Protein AF-Q1QGK5-F1 (afdb_monomer)

Secondary structure (DSSP, 8-state):
------------SS-----HHHHHHHHHHHHTT--HHHHHHHTT--HHHHHHHHHHHHHH---SPP----S---TTGGGHHHH--

Mean predicted aligned error: 12.9 Å

pLDDT: mean 70.72, std 19.04, range [30.78, 90.75]

InterPro domains:
  IPR002622 Transposase, Synechocystis PCC 6803 [PF01710] (17-58)
  IPR009057 Homedomain-like superfamily [SSF46689] (13-78)
  IPR036388 Winged helix-like DNA-binding domain superfamily [G3DSA:1.10.10.10] (4-75)

Organism: Nitrobacter hamburgensis (strain DSM 10229 / NCIMB 13809 / X14) (NCBI:txid323097)

Sequence (85 aa):
MREKICCPDSEAAMAKVYSADLRERVIKAVLGGLSARSVARVFSISESSAIKWMQQVRRDGRMALSAVRGHRRAVLEPHAAFLLD

Radius of gyration: 18.42 Å; Cα contacts (8 Å, |Δi|>4): 42; chains: 1; bounding box: 44×36×41 Å

Structure (mmCIF, N/CA/C/O backbone):
data_AF-Q1QGK5-F1
#
_entry.id   AF-Q1QGK5-F1
#
loop_
_atom_site.group_PDB
_atom_site.id
_atom_site.type_symbol
_atom_site.label_atom_id
_atom_site.label_alt_id
_atom_site.label_comp_id
_atom_site.label_asym_id
_atom_site.label_entity_id
_atom_site.label_seq_id
_atom_site.pdbx_PDB_ins_code
_atom_site.Cartn_x
_atom_site.Cartn_y
_atom_site.Cartn_z
_atom_site.occupancy
_atom_site.B_iso_or_equiv
_atom_site.auth_seq_id
_atom_site.auth_comp_id
_atom_site.auth_asym_id
_atom_site.auth_atom_id
_atom_site.pdbx_PDB_model_num
ATOM 1 N N . MET A 1 1 ? 6.619 -24.765 15.498 1.00 37.75 1 MET A N 1
ATOM 2 C CA . MET A 1 1 ? 5.163 -25.001 15.426 1.00 37.75 1 MET A CA 1
ATOM 3 C C . MET A 1 1 ? 4.433 -23.713 15.061 1.00 37.75 1 MET A C 1
ATOM 5 O O . MET A 1 1 ? 3.981 -22.972 15.925 1.00 37.75 1 MET A O 1
ATOM 9 N N . ARG A 1 2 ? 4.399 -23.410 13.762 1.00 30.78 2 ARG A N 1
ATOM 10 C CA . ARG A 1 2 ? 3.320 -22.674 13.093 1.00 30.78 2 ARG A CA 1
ATOM 11 C C . ARG A 1 2 ? 3.503 -22.920 11.602 1.00 30.78 2 ARG A C 1
ATOM 13 O O . ARG A 1 2 ? 3.883 -22.042 10.833 1.00 30.78 2 ARG A O 1
ATOM 20 N N . GLU A 1 3 ? 3.307 -24.186 11.241 1.00 41.09 3 GLU A N 1
ATOM 21 C CA . GLU A 1 3 ? 2.881 -24.542 9.898 1.00 41.09 3 GLU A CA 1
ATOM 22 C C . GLU A 1 3 ? 1.713 -23.640 9.503 1.00 41.09 3 GLU A C 1
ATOM 24 O O . GLU A 1 3 ? 0.762 -23.507 10.270 1.00 41.09 3 GLU A O 1
ATOM 29 N N . LYS A 1 4 ? 1.813 -23.010 8.333 1.00 34.62 4 LYS A N 1
ATOM 30 C CA . LYS A 1 4 ? 0.741 -22.851 7.341 1.00 34.62 4 LYS A CA 1
ATOM 31 C C . LYS A 1 4 ? 1.389 -22.312 6.073 1.00 34.62 4 LYS A C 1
ATOM 33 O O . LYS A 1 4 ? 1.307 -21.132 5.749 1.00 34.62 4 LYS A O 1
ATOM 38 N N . ILE A 1 5 ? 2.047 -23.221 5.364 1.00 47.31 5 ILE A N 1
ATOM 39 C CA . ILE A 1 5 ? 2.036 -23.153 3.909 1.00 47.31 5 ILE A CA 1
ATOM 40 C C . ILE A 1 5 ? 0.624 -23.596 3.523 1.00 47.31 5 ILE A C 1
ATOM 42 O O . ILE A 1 5 ? 0.251 -24.745 3.735 1.00 47.31 5 ILE A O 1
ATOM 46 N N . CYS A 1 6 ? -0.183 -22.659 3.044 1.00 31.72 6 CYS A N 1
ATOM 47 C CA . CYS A 1 6 ? -1.281 -22.962 2.141 1.00 31.72 6 CYS A CA 1
ATOM 48 C C . CYS A 1 6 ? -1.304 -21.833 1.112 1.00 31.72 6 CYS A C 1
ATOM 50 O O . CYS A 1 6 ? -1.744 -20.717 1.392 1.00 31.72 6 CYS A O 1
ATOM 52 N N . CYS A 1 7 ? -0.697 -22.126 -0.031 1.00 32.84 7 CYS A N 1
ATOM 53 C CA . CYS A 1 7 ? -0.816 -21.366 -1.263 1.00 32.84 7 CYS A CA 1
ATOM 54 C C . CYS A 1 7 ? -2.245 -21.509 -1.810 1.00 32.84 7 CYS A C 1
ATOM 56 O O . CYS A 1 7 ? -2.872 -22.549 -1.600 1.00 32.84 7 CYS A O 1
ATOM 58 N N . PRO A 1 8 ? -2.697 -20.543 -2.618 1.00 38.44 8 PRO A N 1
ATOM 59 C CA . PRO A 1 8 ? -3.272 -20.910 -3.899 1.00 38.44 8 PRO A CA 1
ATOM 60 C C . PRO A 1 8 ? -2.393 -20.380 -5.039 1.00 38.44 8 PRO A C 1
ATOM 62 O O . PRO A 1 8 ? -1.936 -19.237 -5.025 1.00 38.44 8 PRO A O 1
ATOM 65 N N . ASP A 1 9 ? -2.146 -21.291 -5.972 1.00 33.09 9 ASP A N 1
ATOM 66 C CA . ASP A 1 9 ? -1.747 -21.115 -7.367 1.00 33.09 9 ASP A CA 1
ATOM 67 C C . ASP A 1 9 ? -0.448 -20.362 -7.693 1.00 33.09 9 ASP A C 1
ATOM 69 O O . ASP A 1 9 ? -0.343 -19.136 -7.794 1.00 33.09 9 ASP A O 1
ATOM 73 N N . SER A 1 10 ? 0.547 -21.211 -7.944 1.00 41.59 10 SER A N 1
ATOM 74 C CA . SER A 1 10 ? 1.736 -21.003 -8.751 1.00 41.59 10 SER A CA 1
ATOM 75 C C . SER A 1 10 ? 1.409 -20.395 -10.116 1.00 41.59 10 SER A C 1
ATOM 77 O O . SER A 1 10 ? 1.002 -21.111 -11.014 1.00 41.59 10 SER A O 1
ATOM 79 N N . GLU A 1 11 ? 1.680 -19.104 -10.288 1.00 32.03 11 GLU A N 1
ATOM 80 C CA . GLU A 1 11 ? 2.297 -18.548 -11.501 1.00 32.03 11 GLU A CA 1
ATOM 81 C C . GLU A 1 11 ? 2.895 -17.184 -11.149 1.00 32.03 11 GLU A C 1
ATOM 83 O O . GLU A 1 11 ? 2.293 -16.120 -11.300 1.00 32.03 11 GLU A O 1
ATOM 88 N N . ALA A 1 12 ? 4.078 -17.259 -10.543 1.00 34.69 12 ALA A N 1
ATOM 89 C CA . ALA A 1 12 ? 5.277 -16.543 -10.960 1.00 34.69 12 ALA A CA 1
ATOM 90 C C . ALA A 1 12 ? 6.124 -16.147 -9.747 1.00 34.69 12 ALA A C 1
ATOM 92 O O . ALA A 1 12 ? 5.728 -15.357 -8.890 1.00 34.69 12 ALA A O 1
ATOM 93 N N . ALA A 1 13 ? 7.380 -16.582 -9.782 1.00 38.50 13 ALA A N 1
ATOM 94 C CA . ALA A 1 13 ? 8.514 -15.860 -9.220 1.00 38.50 13 ALA A CA 1
ATOM 95 C C . ALA A 1 13 ? 8.746 -14.529 -9.982 1.00 38.50 13 ALA A C 1
ATOM 97 O O . ALA A 1 13 ? 9.848 -14.208 -10.413 1.00 38.50 13 ALA A O 1
ATOM 98 N N . MET A 1 14 ? 7.678 -13.756 -10.163 1.00 36.28 14 MET A N 1
ATOM 99 C CA . MET A 1 14 ? 7.631 -12.406 -10.697 1.00 36.28 14 MET A CA 1
ATOM 100 C C . MET A 1 14 ? 6.988 -11.593 -9.584 1.00 36.28 14 MET A C 1
ATOM 102 O O . MET A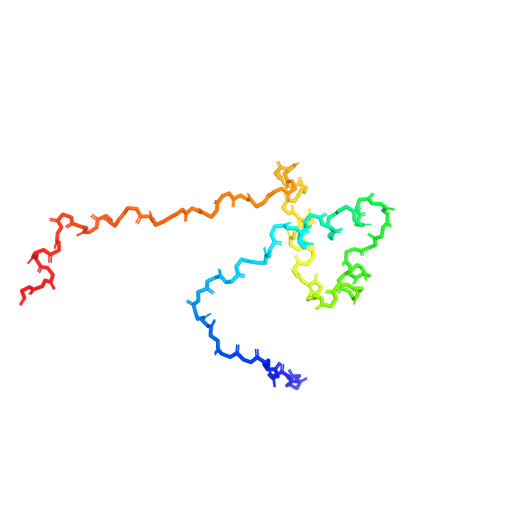 1 14 ? 6.004 -12.032 -8.991 1.00 36.28 14 MET A O 1
ATOM 106 N N . ALA A 1 15 ? 7.559 -10.446 -9.230 1.00 41.31 15 ALA A N 1
ATOM 107 C CA . ALA A 1 15 ? 6.976 -9.580 -8.218 1.00 41.31 15 ALA A CA 1
ATOM 108 C C . ALA A 1 15 ? 5.550 -9.200 -8.651 1.00 41.31 15 ALA A C 1
ATOM 110 O O . ALA A 1 15 ? 5.372 -8.256 -9.417 1.00 41.31 15 ALA A O 1
ATOM 111 N N . LYS A 1 16 ? 4.537 -9.951 -8.197 1.00 47.19 16 LYS A N 1
ATOM 112 C CA . LYS A 1 16 ? 3.130 -9.645 -8.436 1.00 47.19 16 LYS A CA 1
ATOM 113 C C . LYS A 1 16 ? 2.852 -8.386 -7.643 1.00 47.19 16 LYS A C 1
ATOM 115 O O . LYS A 1 16 ? 2.624 -8.409 -6.434 1.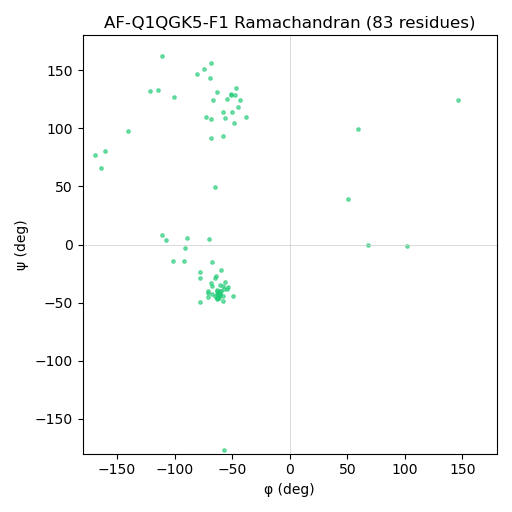00 47.19 16 LYS A O 1
ATOM 120 N N . VAL A 1 17 ? 3.020 -7.259 -8.320 1.00 54.34 17 VAL A N 1
ATOM 121 C CA . VAL A 1 17 ? 2.712 -5.947 -7.783 1.00 54.34 17 VAL A CA 1
ATOM 122 C C . VAL A 1 17 ? 1.240 -6.008 -7.411 1.00 54.34 17 VAL A C 1
ATOM 124 O O . VAL A 1 17 ? 0.388 -6.191 -8.278 1.00 54.34 17 VAL A O 1
ATOM 127 N N . TYR A 1 18 ? 0.937 -5.923 -6.115 1.00 63.62 18 TYR A N 1
ATOM 128 C CA . TYR A 1 18 ? -0.438 -5.709 -5.682 1.00 63.62 18 TYR A CA 1
ATOM 129 C C . TYR A 1 18 ? -0.981 -4.511 -6.462 1.00 63.62 18 TYR A C 1
ATOM 131 O O . TYR A 1 18 ? -0.309 -3.477 -6.513 1.00 63.62 18 TYR A O 1
ATOM 139 N N . SER A 1 19 ? -2.149 -4.676 -7.093 1.00 68.75 19 SER A N 1
ATOM 140 C CA . SER A 1 19 ? -2.759 -3.631 -7.921 1.00 68.75 19 SER A CA 1
ATOM 141 C C . SER A 1 19 ? -2.729 -2.291 -7.185 1.00 68.75 19 SER A C 1
ATOM 143 O O . SER A 1 19 ? -3.028 -2.231 -5.987 1.00 68.75 19 SER A O 1
ATOM 145 N N . ALA A 1 20 ? -2.338 -1.224 -7.887 1.00 71.62 20 ALA A N 1
ATOM 146 C CA . ALA A 1 20 ? -2.216 0.113 -7.311 1.00 71.62 20 ALA A CA 1
ATOM 147 C C . ALA A 1 20 ? -3.519 0.555 -6.621 1.00 71.62 20 ALA A C 1
ATOM 149 O O . ALA A 1 20 ? -3.468 1.136 -5.538 1.00 71.62 20 ALA A O 1
ATOM 150 N N . ASP A 1 21 ? -4.662 0.170 -7.198 1.00 78.25 21 ASP A N 1
ATOM 151 C CA . ASP A 1 21 ? -6.000 0.402 -6.648 1.00 78.25 21 ASP A CA 1
ATOM 152 C C . ASP A 1 21 ? -6.174 -0.206 -5.246 1.00 78.25 21 ASP A C 1
ATOM 154 O O . ASP A 1 21 ? -6.590 0.479 -4.312 1.00 78.25 21 ASP A O 1
ATOM 158 N N . LEU A 1 22 ? -5.784 -1.473 -5.056 1.00 83.31 22 LEU A N 1
ATOM 159 C CA . LEU A 1 22 ? -5.931 -2.158 -3.768 1.00 83.31 22 LEU A CA 1
ATOM 160 C C . LEU A 1 22 ? -5.151 -1.428 -2.671 1.00 83.31 22 LEU A C 1
ATOM 162 O O . LEU A 1 22 ? -5.648 -1.229 -1.560 1.00 83.31 22 LEU A O 1
ATOM 166 N N . ARG A 1 23 ? -3.926 -1.007 -2.992 1.00 82.38 23 ARG A N 1
ATOM 167 C CA . ARG A 1 23 ? -3.079 -0.261 -2.064 1.00 82.38 23 ARG A CA 1
ATOM 168 C C . ARG A 1 23 ? -3.683 1.102 -1.732 1.00 82.38 23 ARG A C 1
ATOM 170 O O . ARG A 1 23 ? -3.711 1.470 -0.559 1.00 82.38 23 ARG A O 1
ATOM 177 N N . GLU A 1 24 ? -4.181 1.827 -2.728 1.00 83.56 24 GLU A N 1
ATOM 178 C CA . G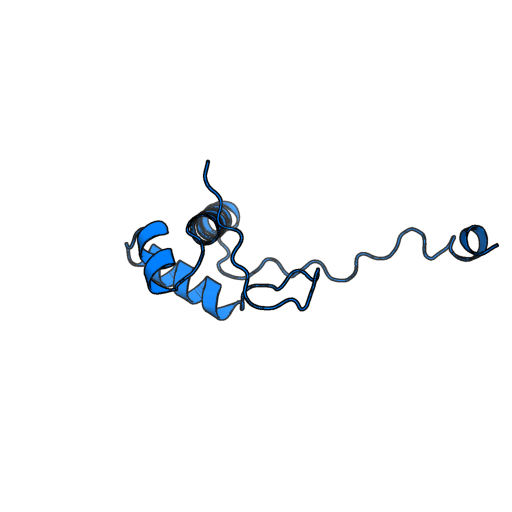LU A 1 24 ? -4.807 3.134 -2.528 1.00 83.56 24 GLU A CA 1
ATOM 179 C C . GLU A 1 24 ? -6.057 3.037 -1.643 1.00 83.56 24 GLU A C 1
ATOM 181 O O . GLU A 1 24 ? -6.201 3.810 -0.693 1.00 83.56 24 GLU A O 1
ATOM 186 N N . ARG A 1 25 ? -6.921 2.046 -1.886 1.00 87.25 25 ARG A N 1
ATOM 187 C CA . ARG A 1 25 ? -8.125 1.801 -1.076 1.00 87.25 25 ARG A CA 1
ATOM 188 C C . ARG A 1 25 ? -7.787 1.468 0.375 1.00 87.25 25 ARG A C 1
ATOM 190 O O . ARG A 1 25 ? -8.411 2.011 1.286 1.00 87.25 25 ARG A O 1
ATOM 197 N N . VAL A 1 26 ? -6.771 0.634 0.598 1.00 86.88 26 VAL A N 1
ATOM 198 C CA . VAL A 1 26 ? -6.289 0.307 1.948 1.00 86.88 26 VAL A CA 1
ATOM 199 C C . VAL A 1 26 ? -5.733 1.548 2.647 1.00 86.88 26 VAL A C 1
ATOM 201 O O . VAL A 1 26 ? -6.086 1.805 3.796 1.00 86.88 26 VAL A O 1
ATOM 204 N N . ILE A 1 27 ? -4.913 2.352 1.965 1.00 85.50 27 ILE A N 1
ATOM 205 C CA . ILE A 1 27 ? -4.345 3.579 2.540 1.00 85.50 27 ILE A CA 1
ATOM 206 C C . ILE A 1 27 ? -5.455 4.576 2.891 1.00 85.50 27 ILE A C 1
ATOM 208 O O . ILE A 1 27 ? -5.464 5.088 4.008 1.00 85.50 27 ILE A O 1
ATOM 212 N N . LYS A 1 28 ? -6.420 4.809 1.992 1.00 88.12 28 LYS A N 1
ATOM 213 C 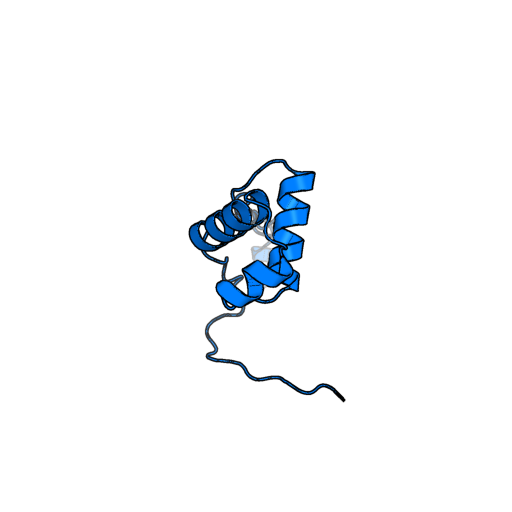CA . LYS A 1 28 ? -7.575 5.688 2.245 1.00 88.12 28 LYS A CA 1
ATOM 214 C C . LYS A 1 28 ? -8.381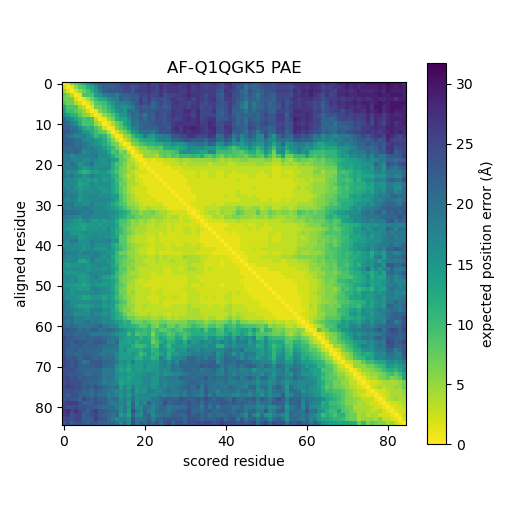 5.237 3.465 1.00 88.12 28 LYS A C 1
ATOM 216 O O . LYS A 1 28 ? -8.700 6.062 4.316 1.00 88.12 28 LYS A O 1
ATOM 221 N N . ALA A 1 29 ? -8.650 3.938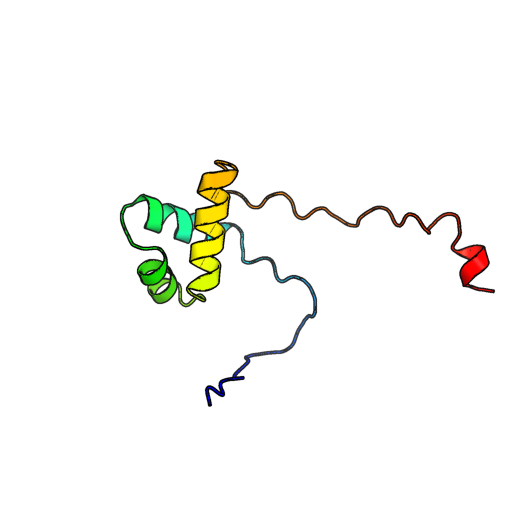 3.593 1.00 88.75 29 ALA A N 1
ATOM 222 C CA . ALA A 1 29 ? -9.364 3.391 4.746 1.00 88.75 29 ALA A CA 1
ATOM 223 C C . ALA A 1 29 ? -8.598 3.600 6.066 1.00 88.75 29 ALA A C 1
ATOM 225 O O . ALA A 1 29 ? -9.204 3.924 7.086 1.00 88.75 29 ALA A O 1
ATOM 226 N N . VAL A 1 30 ? -7.267 3.461 6.050 1.00 88.50 30 VAL A N 1
ATOM 227 C CA . VAL A 1 30 ? -6.434 3.710 7.238 1.00 88.50 30 VAL A CA 1
ATOM 228 C C . VAL A 1 30 ? -6.353 5.200 7.577 1.00 88.50 30 VAL A C 1
ATOM 230 O O . VAL A 1 30 ? -6.419 5.566 8.749 1.00 88.50 30 VAL A O 1
ATOM 233 N N . LEU A 1 31 ? -6.248 6.076 6.574 1.00 85.81 31 LEU A N 1
ATOM 234 C CA . LEU A 1 31 ? -6.289 7.529 6.778 1.00 85.81 31 LEU A CA 1
ATOM 235 C C . LEU A 1 31 ? -7.646 7.999 7.320 1.00 85.81 31 LEU A C 1
ATOM 237 O O . LEU A 1 31 ? -7.691 8.972 8.064 1.00 85.81 31 LEU A O 1
ATOM 241 N N . GLY A 1 32 ? -8.726 7.271 7.026 1.00 85.62 32 GLY A N 1
ATOM 242 C CA . GLY A 1 32 ? -10.054 7.471 7.614 1.00 85.62 32 GLY A CA 1
ATOM 243 C C . GLY A 1 32 ? -10.180 7.079 9.095 1.00 85.62 32 GLY A C 1
ATOM 244 O O . GLY A 1 32 ? -11.284 7.117 9.628 1.00 85.62 32 GLY A O 1
ATOM 245 N N . GLY A 1 33 ? -9.087 6.689 9.764 1.00 87.75 33 GLY A N 1
ATOM 246 C CA . GLY A 1 33 ? -9.052 6.416 11.207 1.00 87.75 33 GLY A CA 1
ATOM 247 C C . GLY A 1 33 ? -9.086 4.934 11.589 1.00 87.75 33 GLY A C 1
ATOM 248 O O . GLY A 1 33 ? -9.003 4.602 12.772 1.00 87.75 33 GLY A O 1
ATOM 249 N N . LEU A 1 34 ? -9.164 4.022 10.617 1.00 86.31 34 LEU A N 1
ATOM 250 C CA . LEU A 1 34 ? -9.104 2.586 10.885 1.00 86.31 34 LEU A CA 1
ATOM 251 C C . LEU A 1 34 ? -7.659 2.113 11.070 1.00 86.31 34 LEU A C 1
ATOM 253 O O . LEU A 1 34 ? -6.729 2.581 10.417 1.00 86.31 34 LEU A O 1
ATOM 257 N N . SER A 1 35 ? -7.452 1.116 11.933 1.00 87.75 35 SER A N 1
ATOM 258 C CA . SER A 1 35 ? -6.120 0.529 12.097 1.00 87.75 35 SER A CA 1
ATOM 259 C C . SER A 1 35 ? -5.709 -0.262 10.847 1.00 87.75 35 SER A C 1
ATOM 261 O O . SER A 1 35 ? -6.519 -0.977 10.254 1.00 87.75 35 SER A O 1
ATOM 263 N N . ALA A 1 36 ? -4.424 -0.212 10.479 1.00 84.88 36 ALA A N 1
ATOM 264 C CA . ALA A 1 36 ? -3.893 -0.967 9.338 1.00 84.88 36 ALA A CA 1
ATOM 265 C C . ALA A 1 36 ? -4.144 -2.483 9.444 1.00 84.88 36 ALA A C 1
ATOM 267 O O . ALA A 1 36 ? -4.359 -3.145 8.431 1.00 84.88 36 ALA A O 1
ATOM 268 N N . ARG A 1 37 ? -4.166 -3.033 10.668 1.00 85.25 37 ARG A N 1
ATOM 269 C CA . ARG A 1 37 ? -4.484 -4.449 10.915 1.00 85.25 37 ARG A CA 1
ATOM 270 C C . ARG A 1 37 ? -5.959 -4.754 10.668 1.00 85.25 37 ARG A C 1
ATOM 272 O O . ARG A 1 37 ? -6.275 -5.769 10.059 1.00 85.25 37 ARG A O 1
ATOM 279 N N . SER A 1 38 ? -6.855 -3.870 11.105 1.00 88.56 38 SER A N 1
ATOM 280 C CA . SER A 1 38 ? -8.298 -4.013 10.882 1.00 88.56 38 SER A CA 1
ATOM 281 C C . SER A 1 38 ? -8.624 -3.960 9.391 1.00 88.56 38 SER A C 1
ATOM 283 O O . SER A 1 38 ? -9.319 -4.834 8.880 1.00 88.56 38 SER A O 1
ATOM 285 N N . VAL A 1 39 ? -8.054 -2.985 8.677 1.00 90.75 39 VAL A N 1
ATOM 286 C CA . VAL A 1 39 ? -8.232 -2.840 7.226 1.00 90.75 39 VAL A CA 1
ATOM 287 C C . VAL A 1 39 ? -7.685 -4.062 6.485 1.00 90.75 39 VAL A C 1
ATOM 289 O O . VAL A 1 39 ? -8.348 -4.572 5.589 1.00 90.75 39 VAL A O 1
ATOM 292 N N . ALA A 1 40 ? -6.536 -4.608 6.894 1.00 88.88 40 ALA A N 1
ATOM 293 C CA . ALA A 1 40 ? -5.985 -5.811 6.271 1.00 88.88 40 ALA A CA 1
ATOM 294 C C . ALA A 1 40 ? -6.956 -7.004 6.301 1.00 88.88 40 ALA A C 1
ATOM 296 O O . ALA A 1 40 ? -7.071 -7.725 5.313 1.00 88.88 40 ALA A O 1
ATOM 297 N N . ARG A 1 41 ? -7.709 -7.168 7.396 1.00 87.75 41 ARG A N 1
ATOM 298 C CA . ARG A 1 41 ? -8.727 -8.222 7.521 1.00 87.75 41 ARG A CA 1
ATOM 299 C C . ARG A 1 41 ? -9.909 -8.004 6.580 1.00 87.75 41 ARG A C 1
ATOM 301 O O . ARG A 1 41 ? -10.336 -8.955 5.937 1.00 87.75 41 ARG A O 1
ATOM 308 N N . VAL A 1 42 ? -10.387 -6.763 6.459 1.00 88.06 42 VAL A N 1
ATOM 309 C CA . VAL A 1 42 ? -11.497 -6.392 5.557 1.00 88.06 42 VAL A CA 1
ATOM 310 C C . VAL A 1 42 ? -11.130 -6.633 4.094 1.00 88.06 42 VAL A C 1
ATOM 312 O O . VAL A 1 42 ? -11.942 -7.134 3.326 1.00 88.06 42 VAL A O 1
ATOM 315 N N . PHE A 1 43 ? -9.893 -6.314 3.716 1.00 84.88 43 PHE A N 1
ATOM 316 C CA . PHE A 1 43 ? -9.395 -6.485 2.350 1.00 84.88 43 PHE A CA 1
ATOM 317 C C . PHE A 1 43 ? -8.759 -7.863 2.095 1.00 84.88 43 PHE A C 1
ATOM 319 O O . PHE A 1 43 ? -8.198 -8.077 1.024 1.00 84.88 43 PHE A O 1
ATOM 326 N N . SER A 1 44 ? -8.825 -8.786 3.064 1.00 87.12 44 SER A N 1
ATOM 327 C CA . SER A 1 44 ? -8.245 -10.138 2.987 1.00 87.12 44 SER A CA 1
ATOM 328 C C . SER A 1 44 ? -6.768 -10.165 2.559 1.00 87.12 44 SER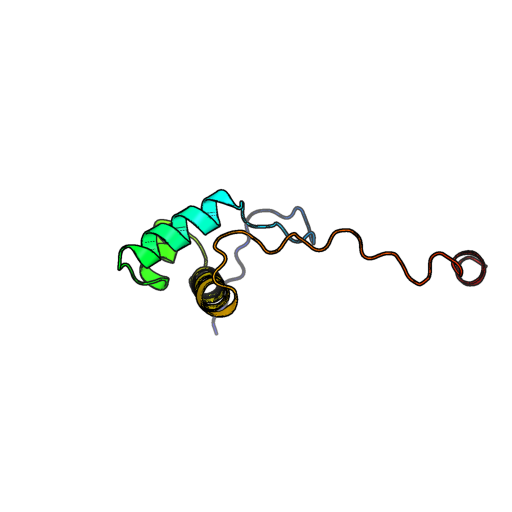 A C 1
ATOM 330 O O . SER A 1 44 ? -6.332 -11.046 1.821 1.00 87.12 44 SER A O 1
ATOM 332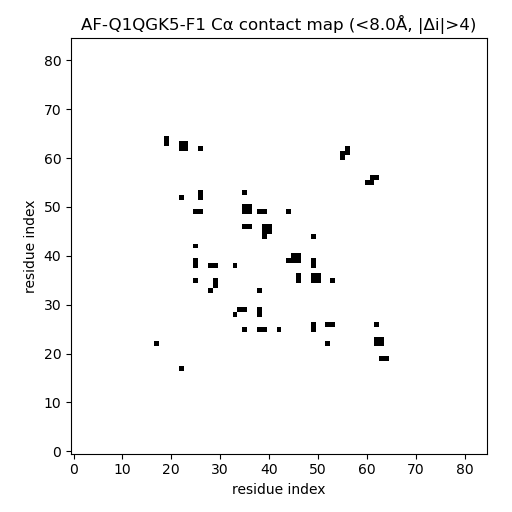 N N . ILE A 1 45 ? -5.979 -9.203 3.045 1.00 86.00 45 ILE A N 1
ATOM 333 C CA . ILE A 1 45 ? -4.530 -9.127 2.822 1.00 86.00 45 ILE A CA 1
ATOM 334 C C . ILE A 1 45 ? -3.753 -9.399 4.111 1.00 86.00 45 ILE A C 1
ATOM 336 O O . ILE A 1 45 ? -4.260 -9.259 5.224 1.00 86.00 45 ILE A O 1
ATOM 340 N N . SER A 1 46 ? -2.468 -9.723 3.974 1.00 86.31 46 SER A N 1
ATOM 341 C CA . SER A 1 46 ? -1.570 -9.872 5.120 1.00 86.31 46 SER A CA 1
ATOM 342 C C . SER A 1 46 ? -1.404 -8.554 5.887 1.00 86.31 46 SER A C 1
ATOM 344 O O . SER A 1 46 ? -1.051 -7.525 5.303 1.00 86.31 46 SER A O 1
ATOM 346 N N . GLU A 1 47 ? -1.551 -8.597 7.218 1.00 86.06 47 GLU A N 1
ATOM 347 C CA . GLU A 1 47 ? -1.384 -7.430 8.106 1.00 86.06 47 GLU A CA 1
ATOM 348 C C . GLU A 1 47 ? -0.017 -6.747 7.908 1.00 86.06 47 GLU A C 1
ATOM 350 O O . GLU A 1 47 ? 0.087 -5.519 7.874 1.00 86.06 47 GLU A O 1
ATOM 355 N N . SER A 1 48 ? 1.039 -7.539 7.700 1.00 84.44 48 SER A N 1
ATOM 356 C CA . SER A 1 48 ? 2.399 -7.050 7.451 1.00 84.44 48 SER A CA 1
ATOM 357 C C . SER A 1 48 ? 2.508 -6.185 6.190 1.00 84.44 48 SER A C 1
ATOM 359 O O . SER A 1 48 ? 3.284 -5.230 6.172 1.00 84.44 48 SER A O 1
ATOM 361 N N . SER A 1 49 ? 1.740 -6.492 5.141 1.00 83.00 49 SER A N 1
ATOM 362 C CA . SER A 1 49 ? 1.736 -5.728 3.888 1.00 83.00 49 SER A CA 1
ATOM 363 C C . SER A 1 49 ? 1.083 -4.362 4.082 1.00 83.00 49 SER A C 1
ATOM 365 O O . SER A 1 49 ? 1.663 -3.347 3.698 1.00 83.00 49 SER A O 1
ATOM 367 N N . ALA A 1 50 ? -0.065 -4.324 4.765 1.00 86.38 50 ALA A N 1
ATOM 368 C CA . ALA A 1 50 ? -0.755 -3.077 5.091 1.00 86.38 50 ALA A CA 1
ATOM 369 C C . ALA A 1 50 ? 0.120 -2.150 5.955 1.00 86.38 50 ALA A C 1
ATOM 371 O O . ALA A 1 50 ? 0.227 -0.953 5.682 1.00 86.38 50 ALA A O 1
ATOM 372 N N . ILE A 1 51 ? 0.819 -2.704 6.954 1.00 87.94 51 ILE A N 1
ATOM 373 C CA . ILE A 1 51 ? 1.752 -1.941 7.799 1.00 87.94 51 ILE A CA 1
ATOM 374 C C . ILE A 1 51 ? 2.891 -1.347 6.960 1.00 87.94 51 ILE A C 1
ATOM 376 O O . ILE A 1 51 ? 3.192 -0.160 7.096 1.00 87.94 51 ILE A O 1
ATOM 380 N N . LYS A 1 52 ? 3.501 -2.136 6.065 1.00 85.69 52 LYS A N 1
ATOM 381 C CA . LYS A 1 52 ? 4.573 -1.659 5.173 1.00 85.69 52 LYS A CA 1
ATOM 382 C C . LYS A 1 52 ? 4.100 -0.530 4.257 1.00 85.69 52 LYS A C 1
ATOM 384 O O . LYS A 1 52 ? 4.831 0.439 4.065 1.00 85.69 52 LYS A O 1
ATOM 389 N N . TRP A 1 53 ? 2.882 -0.607 3.721 1.00 86.75 53 TRP A N 1
ATOM 390 C CA . TRP A 1 53 ? 2.328 0.476 2.905 1.00 86.75 53 TRP A CA 1
ATOM 391 C C . TRP A 1 53 ? 2.156 1.767 3.700 1.00 86.75 53 TRP A C 1
ATOM 393 O O . TRP A 1 53 ? 2.555 2.821 3.214 1.00 86.75 53 TRP A O 1
ATOM 403 N N . MET A 1 54 ? 1.663 1.692 4.937 1.00 87.12 54 MET A N 1
ATOM 404 C CA . MET A 1 54 ? 1.543 2.873 5.799 1.00 87.12 54 MET A CA 1
ATOM 405 C C . MET A 1 54 ? 2.900 3.445 6.216 1.00 87.12 54 MET A C 1
ATOM 407 O O . MET A 1 54 ? 3.052 4.663 6.286 1.00 87.12 54 MET A O 1
ATOM 411 N N . GLN A 1 55 ? 3.904 2.596 6.452 1.00 86.56 55 GLN A N 1
ATOM 412 C CA . GLN A 1 55 ? 5.279 3.049 6.682 1.00 86.56 55 GLN A CA 1
ATOM 413 C C . GLN A 1 55 ? 5.833 3.799 5.468 1.00 86.56 55 GLN A C 1
ATOM 415 O O . GLN A 1 55 ? 6.444 4.851 5.638 1.00 86.56 55 GLN A O 1
ATOM 420 N N . GLN A 1 56 ? 5.589 3.299 4.254 1.00 82.38 56 GLN A N 1
ATOM 421 C CA . GLN A 1 56 ? 5.990 3.987 3.029 1.00 82.38 56 GLN A CA 1
ATOM 422 C C . GLN A 1 56 ? 5.274 5.335 2.877 1.00 82.38 56 GLN A C 1
ATOM 424 O O . GLN A 1 56 ? 5.927 6.328 2.590 1.00 82.38 56 GLN A O 1
ATOM 429 N N . VAL A 1 57 ? 3.957 5.393 3.108 1.00 84.69 57 VAL A N 1
ATOM 430 C CA . VAL A 1 57 ? 3.187 6.649 3.032 1.00 84.69 57 VAL A CA 1
ATOM 431 C C . VAL A 1 57 ? 3.728 7.680 4.021 1.00 84.69 57 VAL A C 1
ATOM 433 O O . VAL A 1 57 ? 3.856 8.845 3.672 1.00 84.69 57 VAL A O 1
ATOM 436 N N . ARG A 1 58 ? 4.110 7.260 5.232 1.00 83.06 58 ARG A N 1
ATOM 437 C CA . ARG A 1 58 ? 4.736 8.150 6.225 1.00 83.06 58 ARG A CA 1
ATOM 438 C C . ARG A 1 58 ? 6.140 8.611 5.828 1.00 83.06 58 ARG A C 1
ATOM 440 O O . ARG A 1 58 ? 6.525 9.709 6.202 1.00 83.06 58 ARG A O 1
ATOM 447 N N . ARG A 1 59 ? 6.907 7.771 5.126 1.00 82.88 59 ARG A N 1
ATOM 448 C CA . ARG A 1 59 ? 8.275 8.087 4.681 1.00 82.88 59 ARG A CA 1
ATOM 449 C C . ARG A 1 59 ? 8.298 8.994 3.456 1.00 82.88 59 ARG A C 1
ATOM 451 O O . ARG A 1 59 ? 8.997 9.997 3.461 1.00 82.88 59 ARG A O 1
ATOM 458 N N . ASP A 1 60 ? 7.536 8.634 2.431 1.00 77.88 60 ASP A N 1
ATOM 459 C CA . ASP A 1 60 ? 7.608 9.262 1.111 1.00 77.88 60 ASP A CA 1
ATOM 460 C C . ASP A 1 60 ? 6.474 10.276 0.881 1.00 77.88 60 ASP A C 1
ATOM 462 O O . ASP A 1 60 ? 6.502 11.013 -0.101 1.00 77.88 60 ASP A O 1
ATOM 466 N N . GLY A 1 61 ? 5.425 10.271 1.715 1.00 72.81 61 GLY A N 1
ATOM 467 C CA . GLY A 1 61 ? 4.202 11.063 1.512 1.00 72.81 61 GLY A CA 1
ATOM 468 C C . GLY A 1 61 ? 3.352 10.616 0.315 1.00 72.81 61 GLY A C 1
ATOM 469 O O . GLY A 1 61 ? 2.306 11.198 0.041 1.00 72.81 61 GLY A O 1
ATOM 470 N N . ARG A 1 62 ? 3.785 9.587 -0.425 1.00 62.69 62 ARG A N 1
ATOM 471 C CA . ARG A 1 62 ? 3.157 9.140 -1.673 1.00 62.69 62 ARG A CA 1
ATOM 472 C C . ARG A 1 62 ? 2.281 7.912 -1.439 1.00 62.69 62 ARG A C 1
ATOM 474 O O . ARG A 1 62 ? 2.727 6.900 -0.901 1.00 62.69 62 ARG A O 1
ATOM 481 N N . MET A 1 63 ? 1.028 8.006 -1.886 1.00 62.06 63 MET A N 1
ATOM 482 C CA . MET A 1 63 ? 0.068 6.893 -1.878 1.00 62.06 63 MET A CA 1
ATOM 483 C C . MET A 1 63 ? 0.314 5.907 -3.029 1.00 62.06 63 MET A C 1
ATOM 485 O O . MET A 1 63 ? 0.052 4.712 -2.891 1.00 62.06 63 MET A O 1
ATOM 489 N N . ALA A 1 64 ? 0.862 6.403 -4.140 1.00 57.25 64 ALA A N 1
ATOM 490 C CA . ALA A 1 64 ? 1.176 5.614 -5.320 1.00 57.25 64 ALA A CA 1
ATOM 491 C C . ALA A 1 64 ? 2.415 4.732 -5.106 1.00 57.25 64 ALA A C 1
ATOM 493 O O . ALA A 1 64 ? 3.333 5.073 -4.354 1.00 57.25 64 ALA A O 1
ATOM 494 N N . LEU A 1 65 ? 2.448 3.595 -5.806 1.00 57.47 65 LEU A N 1
ATOM 495 C CA . LEU A 1 65 ? 3.657 2.790 -5.947 1.00 57.47 65 LEU A CA 1
ATOM 496 C C . LEU A 1 65 ? 4.797 3.704 -6.418 1.00 57.47 65 LEU A C 1
ATOM 498 O O . LEU A 1 65 ? 4.643 4.421 -7.406 1.00 57.47 65 LEU A O 1
ATOM 502 N N . SER A 1 66 ? 5.948 3.666 -5.737 1.00 53.47 66 SER A N 1
ATOM 503 C CA . SER A 1 66 ? 7.182 4.106 -6.389 1.00 53.47 66 SER A CA 1
ATOM 504 C C . SER A 1 66 ? 7.281 3.282 -7.665 1.00 53.47 66 SER A C 1
ATOM 506 O O . SER A 1 66 ? 7.118 2.059 -7.579 1.00 53.47 66 SER A O 1
ATOM 508 N N . ALA A 1 67 ? 7.411 3.943 -8.822 1.00 51.66 67 ALA A N 1
ATOM 509 C CA . ALA A 1 67 ? 7.449 3.270 -10.114 1.00 51.66 67 ALA A CA 1
ATOM 510 C C . ALA A 1 67 ? 8.346 2.044 -9.968 1.00 51.66 67 ALA A C 1
ATOM 512 O O . ALA A 1 67 ? 9.474 2.173 -9.477 1.00 51.66 67 ALA A O 1
ATOM 513 N N . VAL A 1 68 ? 7.820 0.855 -1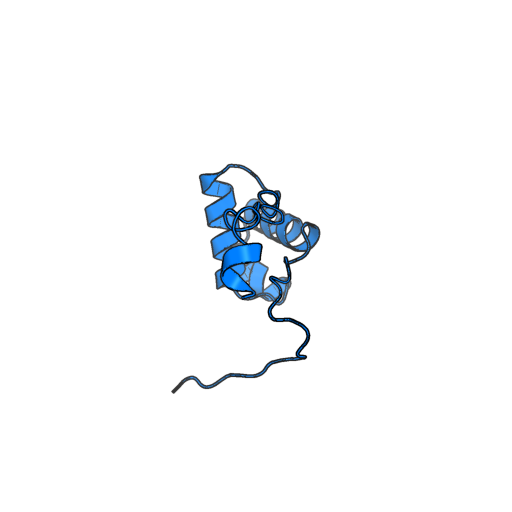0.298 1.00 55.84 68 VAL A N 1
ATOM 514 C CA . VAL A 1 68 ? 8.654 -0.345 -10.357 1.00 55.84 68 VAL A CA 1
ATOM 515 C C . VAL A 1 68 ? 9.827 0.066 -11.215 1.00 55.84 68 VAL A C 1
ATOM 517 O O . VAL A 1 68 ? 9.636 0.449 -12.369 1.00 55.84 68 VAL A O 1
ATOM 520 N N . ARG A 1 69 ? 11.018 0.116 -10.610 1.00 52.16 69 ARG A N 1
ATOM 521 C CA . ARG A 1 69 ? 12.235 0.438 -11.340 1.00 52.16 69 ARG A CA 1
ATOM 522 C C . ARG A 1 69 ? 12.252 -0.616 -12.434 1.00 52.16 69 ARG A C 1
ATOM 524 O O . ARG A 1 69 ? 12.348 -1.796 -12.100 1.00 52.16 69 ARG A O 1
ATOM 531 N N . GLY A 1 70 ? 11.997 -0.198 -13.676 1.00 59.66 70 GLY A N 1
ATOM 532 C CA . GLY A 1 70 ? 11.901 -1.109 -14.808 1.00 59.66 70 GLY A CA 1
ATOM 533 C C . GLY A 1 70 ? 13.188 -1.915 -14.945 1.00 59.66 70 GLY A C 1
ATOM 534 O O . GLY A 1 70 ? 14.102 -1.776 -14.126 1.00 59.66 70 GLY A O 1
ATOM 535 N N . HIS A 1 71 ? 13.276 -2.741 -15.986 1.00 59.28 71 HIS A N 1
ATOM 536 C CA . HIS A 1 71 ? 14.495 -3.478 -16.316 1.00 59.28 71 HIS A CA 1
ATOM 537 C C . HIS A 1 71 ? 15.742 -2.612 -16.048 1.00 59.28 71 HIS A C 1
ATOM 539 O O . HIS A 1 71 ? 15.979 -1.609 -16.728 1.00 59.28 71 HIS A O 1
ATOM 545 N N . ARG A 1 72 ? 16.524 -2.951 -15.012 1.00 65.38 72 ARG A N 1
ATOM 546 C CA . ARG A 1 72 ? 17.772 -2.232 -14.741 1.00 65.38 72 ARG A CA 1
ATOM 547 C C . ARG A 1 72 ? 18.694 -2.553 -15.897 1.00 65.38 72 ARG A C 1
ATOM 549 O O . ARG A 1 72 ? 18.896 -3.727 -16.177 1.00 65.38 72 ARG A O 1
ATOM 556 N N . ARG A 1 73 ? 19.210 -1.527 -16.578 1.00 70.62 73 ARG A N 1
ATOM 557 C CA . ARG A 1 73 ? 20.153 -1.697 -17.687 1.00 70.62 73 ARG A CA 1
ATOM 558 C C . ARG A 1 73 ? 21.211 -2.722 -17.269 1.00 70.62 73 ARG A C 1
ATOM 560 O O . ARG A 1 73 ? 21.863 -2.527 -16.242 1.00 70.62 73 ARG A O 1
ATOM 567 N N . ALA A 1 74 ? 21.294 -3.836 -17.992 1.00 74.94 74 ALA A N 1
ATOM 568 C CA . ALA A 1 74 ? 22.216 -4.900 -17.644 1.00 74.94 74 ALA A CA 1
ATOM 569 C C . ALA A 1 74 ? 23.627 -4.361 -17.881 1.00 74.94 74 ALA A C 1
ATOM 571 O O . ALA A 1 74 ? 24.037 -4.119 -19.009 1.00 74.94 74 ALA A O 1
ATOM 572 N N . VAL A 1 75 ? 24.352 -4.103 -16.793 1.00 79.50 75 VAL A N 1
ATOM 573 C CA . VAL A 1 75 ? 25.709 -3.527 -16.831 1.00 79.50 75 VAL A CA 1
ATOM 574 C C . VAL A 1 75 ? 26.672 -4.432 -17.610 1.00 79.50 75 VAL A C 1
ATOM 576 O O . VAL A 1 75 ? 27.677 -3.970 -18.137 1.00 79.50 75 VAL A O 1
ATOM 579 N N . LEU A 1 76 ? 26.326 -5.714 -17.720 1.00 82.81 76 LEU A N 1
ATOM 580 C CA . LEU A 1 76 ? 27.087 -6.742 -18.414 1.00 82.81 76 LEU A CA 1
ATOM 581 C C . LEU A 1 76 ? 26.698 -6.913 -19.889 1.00 82.81 76 LEU A C 1
ATOM 583 O O . LEU A 1 76 ? 27.361 -7.685 -20.568 1.00 82.81 76 LEU A O 1
ATOM 587 N N . GLU A 1 77 ? 25.699 -6.187 -20.409 1.00 76.62 77 GLU A N 1
ATOM 588 C CA . GLU A 1 77 ? 25.357 -6.203 -21.847 1.00 76.62 77 GLU A CA 1
ATOM 589 C C . GLU A 1 77 ? 26.580 -5.995 -22.760 1.00 76.62 77 GLU A C 1
ATOM 591 O O . GLU A 1 77 ? 26.751 -6.775 -23.693 1.00 76.62 77 GLU A O 1
ATOM 596 N N . PRO A 1 78 ? 27.501 -5.046 -22.485 1.00 83.00 78 PRO A N 1
ATOM 597 C CA . PRO A 1 78 ? 28.697 -4.866 -23.313 1.00 83.00 78 PRO A CA 1
ATOM 598 C C . PRO A 1 78 ? 29.704 -6.025 -23.242 1.00 83.00 78 PRO A C 1
ATOM 600 O O . PRO A 1 78 ? 30.600 -6.096 -24.073 1.00 83.00 78 PRO A O 1
ATOM 603 N N . HIS A 1 79 ? 29.584 -6.910 -22.250 1.00 82.31 79 HIS A N 1
ATOM 604 C CA . HIS A 1 79 ? 30.508 -8.021 -22.003 1.00 82.31 79 HIS A CA 1
ATOM 605 C C . HIS A 1 79 ? 29.862 -9.384 -22.291 1.00 82.31 79 HIS A C 1
ATOM 607 O O . HIS A 1 79 ? 30.457 -10.416 -21.993 1.00 82.31 79 HIS A O 1
ATOM 613 N N . ALA A 1 80 ? 28.658 -9.409 -22.876 1.00 78.62 80 ALA A N 1
ATOM 614 C CA . ALA A 1 80 ? 27.926 -10.645 -23.141 1.00 78.62 80 ALA A CA 1
ATOM 615 C C . ALA A 1 80 ? 28.718 -11.620 -24.030 1.00 78.62 80 ALA A C 1
ATOM 617 O O . ALA A 1 80 ? 28.690 -12.819 -23.785 1.00 78.62 80 ALA A O 1
ATOM 618 N N . ALA A 1 81 ? 29.488 -11.107 -24.996 1.00 81.50 81 ALA A N 1
ATOM 619 C CA . ALA A 1 81 ? 30.321 -11.925 -25.880 1.00 81.50 81 ALA A CA 1
ATOM 620 C C . ALA A 1 81 ? 31.451 -12.674 -25.148 1.00 81.50 81 ALA A C 1
ATOM 622 O O . ALA A 1 81 ? 31.831 -13.748 -25.582 1.00 81.50 81 ALA A O 1
ATOM 623 N N . PHE A 1 82 ? 31.964 -12.139 -24.034 1.00 82.75 82 PHE A N 1
ATOM 624 C CA . PHE A 1 82 ? 32.986 -12.806 -23.216 1.00 82.75 82 PHE A CA 1
ATOM 625 C C . PHE A 1 82 ? 32.401 -13.911 -22.321 1.00 82.75 82 PHE A C 1
ATOM 627 O O . PHE A 1 82 ? 33.118 -14.806 -21.899 1.00 82.75 82 PHE A O 1
ATOM 634 N N . LEU A 1 83 ? 31.107 -13.836 -21.992 1.00 78.25 83 LEU A N 1
ATOM 635 C CA . LEU A 1 83 ? 30.435 -14.788 -21.096 1.00 78.25 83 LEU A CA 1
ATOM 636 C C . LEU A 1 83 ? 29.791 -15.972 -21.830 1.00 78.25 83 LEU A C 1
ATOM 638 O O . LEU A 1 83 ? 29.347 -16.911 -21.173 1.00 78.25 83 LEU A O 1
ATOM 642 N N . LEU A 1 84 ? 29.650 -15.875 -23.153 1.00 80.50 84 LEU A N 1
ATOM 643 C CA . LEU A 1 84 ? 28.976 -16.858 -24.007 1.00 80.50 84 LEU A CA 1
ATOM 644 C C . LEU A 1 84 ? 29.951 -17.675 -24.873 1.00 80.50 84 LEU A C 1
ATOM 646 O O . LEU A 1 84 ? 29.493 -18.473 -25.689 1.00 80.50 84 LEU A O 1
ATOM 650 N N . ASP A 1 85 ? 31.251 -17.450 -24.691 1.00 63.44 85 ASP A N 1
ATOM 651 C CA . ASP A 1 85 ? 32.349 -18.314 -25.144 1.00 63.44 85 ASP A CA 1
ATOM 652 C C . ASP A 1 85 ? 32.604 -19.409 -24.093 1.00 63.44 85 ASP A C 1
ATOM 654 O O . ASP A 1 85 ? 32.746 -20.591 -24.483 1.00 63.44 85 ASP A O 1
#

Nearest PDB structures (foldseek):
  6pax-assembly1_A  TM=7.264E-01  e=1.693E-01  Homo sapiens
  1pdn-assembly1_C  TM=7.158E-01  e=3.210E-01  Drosophila melanogaster
  1mdm-assembly1_A  TM=7.028E-01  e=5.023E-01  Homo sapiens
  2lvs-assembly1_A  TM=6.148E-01  e=3.011E-01  Hyperthermus butylicus DSM 5456
  5yi2-assembly2_E  TM=6.335E-01  e=1.925E+00  Lactococcus lactis subsp. lactis Il1403

Solvent-accessible surface area (backbone atoms only — not comparable to full-atom values): 5602 Å² total; per-residue (Å²): 143,78,88,75,92,76,82,82,81,94,84,63,104,52,90,78,71,74,55,66,65,60,52,40,54,50,51,52,49,31,75,73,71,43,51,43,57,60,50,13,60,77,69,75,45,60,42,68,58,40,45,50,52,53,54,42,30,72,73,71,71,44,76,65,74,76,74,75,79,61,90,71,79,63,85,54,63,91,48,46,75,76,76,75,110

Foldseek 3Di:
DDDDPDDPDDDDPPPPPDPLVLLLVLVVVVVVVDDLQVSCVVSVHDSVVSVVLVVCCVVPVDSGPPPPPPPDPDPCPVVVVVVVD